Protein AF-A0A182WLP7-F1 (afdb_monomer_lite)

Sequence (79 aa):
MIQLLDRVLSFINYWWFRYLMITELYMVESWERVTIHVFLFVIFLAQWYFNCKVVLPFTGNLLGIQPVDQQTITTLPRS

Foldseek 3Di:
DVVVVVVVVVVCVVVVVVVVVCCVVPVPDPNVVVVVVVVVVVVVVVVVCCCVPPVVVVVCVVVVNDDPVVVVVVPDPDD

pLDDT: mean 75.86, std 12.01, range [52.34, 93.94]

Secondary structure (DSSP, 8-state):
-HHHHHHHHHHHHHHHHHHHHHHHHH--THHHHHHHHHHHHHHHHHHHHHIIIIIHHHHHHHHT---HHHHHHHHS---

Radius of gyration: 22.04 Å; chains: 1; bounding box: 56×43×44 Å

Structure (mmCIF, N/CA/C/O backbone):
data_AF-A0A182WLP7-F1
#
_entry.id   AF-A0A182WLP7-F1
#
loop_
_atom_site.group_PDB
_atom_site.id
_atom_site.type_symbol
_atom_site.label_atom_id
_atom_site.label_alt_id
_atom_site.label_comp_id
_atom_site.label_asym_id
_atom_site.label_entity_id
_atom_site.label_seq_id
_atom_site.pdbx_PDB_ins_code
_atom_site.Cartn_x
_atom_site.Cartn_y
_atom_site.Cartn_z
_atom_site.occupancy
_atom_site.B_iso_or_equiv
_atom_site.auth_seq_id
_atom_site.auth_comp_id
_atom_site.auth_asym_id
_atom_site.auth_atom_id
_atom_site.pdbx_PDB_model_num
ATOM 1 N N . MET A 1 1 ? -10.386 -27.705 -2.935 1.00 52.50 1 MET A N 1
ATOM 2 C CA . MET A 1 1 ? -10.194 -26.277 -2.591 1.00 52.50 1 MET A CA 1
ATOM 3 C C . MET A 1 1 ? -8.768 -25.795 -2.869 1.00 52.50 1 MET A C 1
ATOM 5 O O . MET A 1 1 ? -8.638 -24.756 -3.495 1.00 52.50 1 MET A O 1
ATOM 9 N N . ILE A 1 2 ? -7.724 -26.565 -2.523 1.00 67.19 2 ILE A N 1
ATOM 10 C CA . ILE A 1 2 ? -6.305 -26.249 -2.822 1.00 67.19 2 ILE A CA 1
ATOM 11 C C . ILE A 1 2 ? -6.005 -26.085 -4.334 1.00 67.19 2 ILE A C 1
ATOM 13 O O . ILE A 1 2 ? -5.362 -25.125 -4.734 1.00 67.19 2 ILE A O 1
ATOM 17 N N . GLN A 1 3 ? -6.586 -26.929 -5.196 1.00 75.00 3 GLN A N 1
ATOM 18 C CA . GLN A 1 3 ? -6.249 -26.963 -6.632 1.00 75.00 3 GLN A CA 1
ATOM 19 C C . GLN A 1 3 ? -6.657 -25.712 -7.433 1.00 75.00 3 GLN A C 1
ATOM 21 O O . GLN A 1 3 ? -6.011 -25.371 -8.422 1.00 75.00 3 GLN A O 1
ATOM 26 N N . LEU A 1 4 ? -7.739 -25.029 -7.037 1.00 78.31 4 LEU A N 1
ATOM 27 C CA . LEU A 1 4 ? -8.143 -23.769 -7.676 1.00 78.31 4 LEU A CA 1
ATOM 28 C C . LEU A 1 4 ? -7.205 -22.633 -7.270 1.00 78.31 4 LEU A C 1
ATOM 30 O O . LEU A 1 4 ? -6.849 -21.816 -8.115 1.00 78.31 4 LEU A O 1
ATOM 34 N N . LEU A 1 5 ? -6.770 -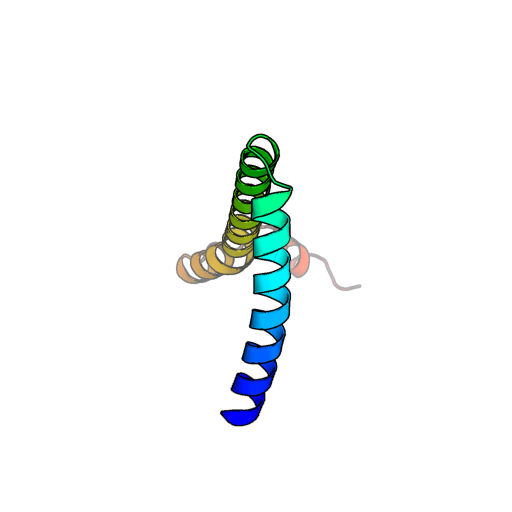22.627 -6.007 1.00 78.69 5 LEU A N 1
ATOM 35 C CA . LEU A 1 5 ? -5.772 -21.687 -5.516 1.00 78.69 5 LEU A CA 1
ATOM 36 C C . LEU A 1 5 ? -4.454 -21.855 -6.270 1.00 78.69 5 LEU A C 1
ATOM 38 O O . LEU A 1 5 ? -3.934 -20.866 -6.767 1.00 78.69 5 LEU A O 1
ATOM 42 N N . ASP A 1 6 ? -3.969 -23.089 -6.432 1.00 82.00 6 ASP A N 1
ATOM 43 C CA . ASP A 1 6 ? -2.717 -23.373 -7.148 1.00 82.00 6 ASP A CA 1
ATOM 44 C C . ASP A 1 6 ? -2.771 -22.912 -8.606 1.00 82.00 6 ASP A C 1
ATOM 46 O O . ASP A 1 6 ? -1.817 -22.337 -9.133 1.00 82.00 6 ASP A O 1
ATOM 50 N N . ARG A 1 7 ? -3.915 -23.110 -9.267 1.00 83.44 7 ARG A N 1
ATOM 51 C CA . ARG A 1 7 ? -4.100 -22.694 -10.659 1.00 83.44 7 ARG A CA 1
ATOM 52 C C . ARG A 1 7 ? -4.113 -21.168 -10.784 1.00 83.44 7 ARG A C 1
ATOM 54 O O . ARG A 1 7 ? -3.452 -20.629 -11.670 1.00 83.44 7 ARG A O 1
ATOM 61 N N . VAL A 1 8 ? -4.789 -20.473 -9.869 1.00 85.56 8 VAL A N 1
ATOM 62 C CA . VAL A 1 8 ? -4.803 -19.002 -9.807 1.00 85.56 8 VAL A CA 1
ATOM 63 C C . VAL A 1 8 ? -3.418 -18.449 -9.456 1.00 85.56 8 VAL A C 1
ATOM 65 O O . VAL A 1 8 ? -2.949 -17.530 -10.121 1.00 85.56 8 VAL A O 1
ATOM 68 N N . LEU A 1 9 ? -2.715 -19.050 -8.495 1.00 83.88 9 LEU A N 1
ATOM 69 C CA . LEU A 1 9 ? -1.340 -18.698 -8.128 1.00 83.88 9 LEU A CA 1
ATOM 70 C C . LEU A 1 9 ? -0.369 -18.890 -9.291 1.00 83.88 9 LEU A C 1
ATOM 72 O O . LEU A 1 9 ? 0.468 -18.024 -9.517 1.00 83.88 9 LEU A O 1
ATOM 76 N N . SER A 1 10 ? -0.495 -19.975 -10.060 1.00 83.94 10 SER A N 1
ATOM 77 C CA . SER A 1 10 ? 0.348 -20.204 -11.241 1.00 83.94 10 SER A CA 1
ATOM 78 C C . SER A 1 10 ? 0.126 -19.142 -12.324 1.00 83.94 10 SER A C 1
ATOM 80 O O . SER A 1 10 ? 1.084 -18.663 -12.930 1.00 83.94 10 SER A O 1
ATOM 82 N N . PHE A 1 11 ? -1.127 -18.714 -12.516 1.00 87.50 11 PHE A N 1
ATOM 83 C CA . PHE A 1 11 ? -1.484 -17.669 -13.469 1.00 87.50 11 PHE A CA 1
ATOM 84 C C . PHE A 1 11 ? -0.946 -16.303 -13.031 1.00 87.50 11 PHE A C 1
ATOM 86 O O . PHE A 1 11 ? -0.337 -15.593 -13.831 1.00 87.50 11 PHE A O 1
ATOM 93 N N . ILE A 1 12 ? -1.110 -15.971 -11.747 1.00 86.81 12 ILE A N 1
ATOM 94 C CA . ILE A 1 12 ? -0.585 -14.739 -11.153 1.00 86.81 12 ILE A CA 1
ATOM 95 C C . ILE A 1 12 ? 0.942 -14.724 -11.226 1.00 86.81 12 ILE A C 1
ATOM 97 O O . ILE A 1 12 ? 1.499 -13.730 -11.671 1.00 86.81 12 ILE A O 1
ATOM 101 N N . ASN A 1 13 ? 1.621 -15.818 -10.869 1.00 83.88 13 ASN A N 1
ATOM 102 C CA . ASN A 1 13 ? 3.082 -15.900 -10.928 1.00 83.88 13 ASN A CA 1
ATOM 103 C C . ASN A 1 13 ? 3.620 -15.738 -12.350 1.00 83.88 13 ASN A C 1
ATOM 105 O O . ASN A 1 13 ? 4.615 -15.046 -12.544 1.00 83.88 13 ASN A O 1
ATOM 109 N N . TYR A 1 14 ? 2.967 -16.330 -13.351 1.00 86.31 14 TYR A N 1
ATOM 110 C CA . TYR A 1 14 ? 3.371 -16.165 -14.748 1.00 86.31 14 TYR A CA 1
ATOM 111 C C . TYR A 1 14 ? 3.275 -14.701 -15.200 1.00 86.31 14 TYR A C 1
ATOM 113 O O . TYR A 1 14 ? 4.209 -14.158 -15.794 1.00 86.31 14 TYR A O 1
ATOM 121 N N . TRP A 1 15 ? 2.157 -14.045 -14.882 1.00 81.06 15 TRP A N 1
ATOM 122 C CA . TRP A 1 15 ? 1.952 -12.635 -15.204 1.00 81.06 15 TRP A CA 1
ATOM 123 C C . TRP A 1 15 ? 2.908 -11.722 -14.426 1.00 81.06 15 TRP A C 1
ATOM 125 O O . TRP A 1 15 ? 3.496 -10.807 -14.999 1.00 81.06 15 TRP A O 1
ATOM 135 N N . TRP A 1 16 ? 3.123 -12.017 -13.146 1.00 79.12 16 TRP A N 1
ATOM 136 C CA . TRP A 1 16 ? 4.020 -11.283 -12.262 1.00 79.12 16 TRP A CA 1
ATOM 137 C C . TRP A 1 16 ? 5.485 -11.395 -12.688 1.00 79.12 16 TRP A C 1
ATOM 139 O O . TRP A 1 16 ? 6.164 -10.381 -12.772 1.00 79.12 16 TRP A O 1
ATOM 149 N N . PHE A 1 17 ? 5.969 -12.591 -13.038 1.00 79.75 17 PHE A N 1
ATOM 150 C CA . PHE A 1 17 ? 7.341 -12.799 -13.513 1.00 79.75 17 PHE A CA 1
ATOM 151 C C . PHE A 1 17 ? 7.613 -12.059 -14.825 1.00 79.75 17 PHE A C 1
ATOM 153 O O . PHE A 1 17 ? 8.671 -11.457 -14.999 1.00 79.75 17 PHE A O 1
ATOM 160 N N . ARG A 1 18 ? 6.639 -12.055 -15.743 1.00 80.31 18 ARG A N 1
ATOM 161 C CA . ARG A 1 18 ? 6.733 -11.285 -16.987 1.00 80.31 18 ARG A CA 1
ATOM 162 C C . ARG A 1 18 ? 6.829 -9.789 -16.708 1.00 80.31 18 ARG A C 1
ATOM 164 O O . ARG A 1 18 ? 7.646 -9.120 -17.334 1.00 80.31 18 ARG A O 1
ATOM 171 N N . TYR A 1 19 ? 6.032 -9.278 -15.773 1.00 77.44 19 TYR A N 1
ATOM 172 C CA . TYR A 1 19 ? 6.157 -7.889 -15.352 1.00 77.44 19 TYR A CA 1
ATOM 173 C C . TYR A 1 19 ? 7.495 -7.605 -14.687 1.00 77.44 19 TYR A C 1
ATOM 175 O O . TYR A 1 19 ? 8.123 -6.641 -15.090 1.00 77.44 19 TYR A O 1
ATOM 183 N N . LEU A 1 20 ? 7.963 -8.466 -13.780 1.00 73.62 20 LEU A N 1
ATOM 184 C CA . LEU A 1 20 ? 9.261 -8.335 -13.115 1.00 73.62 20 LEU A CA 1
ATOM 185 C C . LEU A 1 20 ? 10.422 -8.287 -14.110 1.00 73.62 20 LEU A C 1
ATOM 187 O O . LEU A 1 20 ? 11.302 -7.449 -13.982 1.00 73.62 20 LEU A O 1
ATOM 191 N N . MET A 1 21 ? 10.409 -9.142 -15.135 1.00 76.56 21 MET A N 1
ATOM 192 C CA . MET A 1 21 ? 11.434 -9.131 -16.181 1.00 76.56 21 MET A CA 1
ATOM 193 C C . MET A 1 21 ? 11.397 -7.830 -16.996 1.00 76.56 21 MET A C 1
ATOM 195 O O . MET A 1 21 ? 12.439 -7.254 -17.292 1.00 76.56 21 MET A O 1
ATOM 199 N N . ILE A 1 22 ? 10.201 -7.357 -17.359 1.00 71.56 22 ILE A N 1
ATOM 200 C CA . ILE A 1 22 ? 10.028 -6.105 -18.107 1.00 71.56 22 ILE A CA 1
ATOM 201 C C . ILE A 1 22 ? 10.434 -4.911 -17.242 1.00 71.56 22 ILE A C 1
ATOM 203 O O . ILE A 1 22 ? 11.079 -3.998 -17.746 1.00 71.56 22 ILE A O 1
ATOM 207 N N . THR A 1 23 ? 10.106 -4.914 -15.951 1.00 69.69 23 THR A N 1
ATOM 208 C CA . THR A 1 23 ? 10.542 -3.868 -15.034 1.00 69.69 23 THR A CA 1
ATOM 209 C C . THR A 1 23 ? 12.054 -3.927 -14.843 1.00 69.69 23 THR A C 1
ATOM 211 O O . THR A 1 23 ? 12.707 -2.936 -15.080 1.00 69.69 23 THR A O 1
ATOM 214 N N . GLU A 1 24 ? 12.679 -5.066 -14.580 1.00 68.44 24 GLU A N 1
ATOM 215 C CA . GLU A 1 24 ? 14.147 -5.132 -14.456 1.00 68.44 24 GLU A CA 1
ATOM 216 C C . GLU A 1 24 ? 14.883 -4.681 -15.739 1.00 68.44 24 GLU A C 1
ATOM 218 O O . GLU A 1 24 ? 15.905 -4.005 -15.666 1.00 68.44 24 GLU A O 1
ATOM 223 N N . LEU A 1 25 ? 14.349 -4.996 -16.929 1.00 69.81 25 LEU A N 1
ATOM 224 C CA . LEU A 1 25 ? 14.983 -4.646 -18.209 1.00 69.81 25 LEU A CA 1
ATOM 225 C C . LEU A 1 25 ? 14.730 -3.190 -18.657 1.00 69.81 25 LEU A C 1
ATOM 227 O O . LEU A 1 25 ? 15.597 -2.590 -19.289 1.00 69.81 25 LEU A O 1
ATOM 231 N N . TYR A 1 26 ? 13.547 -2.625 -18.379 1.00 61.19 26 TYR A N 1
ATOM 232 C CA . TYR A 1 26 ? 13.146 -1.283 -18.846 1.00 61.19 26 TYR A CA 1
ATOM 233 C C . TYR A 1 26 ? 13.099 -0.221 -17.741 1.00 61.19 26 TYR A C 1
ATOM 235 O O . TYR A 1 26 ? 13.199 0.973 -18.021 1.00 61.19 26 TYR A O 1
ATOM 243 N N . MET A 1 27 ? 12.953 -0.626 -16.485 1.00 60.12 27 MET A N 1
ATOM 244 C CA . MET A 1 27 ? 12.830 0.231 -15.305 1.00 60.12 27 MET A CA 1
ATOM 245 C C . MET A 1 27 ? 14.220 0.524 -14.728 1.00 60.12 27 MET A C 1
ATOM 247 O O . MET A 1 27 ? 14.486 0.350 -13.546 1.00 60.12 27 MET A O 1
ATOM 251 N N . VAL A 1 28 ? 15.118 0.992 -15.593 1.00 62.97 28 VAL A N 1
ATOM 252 C CA . VAL A 1 28 ? 16.442 1.494 -15.226 1.00 62.97 28 VAL A CA 1
ATOM 253 C C . VAL A 1 28 ? 16.282 2.735 -14.335 1.00 62.97 28 VAL A C 1
ATOM 255 O O . VAL A 1 28 ? 15.705 3.739 -14.756 1.00 62.97 28 VAL A O 1
ATOM 258 N N . GLU A 1 29 ? 16.757 2.615 -13.089 1.00 61.28 29 GLU A N 1
ATOM 259 C CA . GLU A 1 29 ? 17.206 3.614 -12.089 1.00 61.28 29 GLU A CA 1
ATOM 260 C C . GLU A 1 29 ? 16.310 4.829 -11.758 1.00 61.28 29 GLU A C 1
ATOM 262 O O . GLU A 1 29 ? 16.107 5.180 -10.594 1.00 61.28 29 GLU A O 1
ATOM 267 N N . SER A 1 30 ? 15.754 5.508 -12.758 1.00 63.00 30 SER A N 1
ATOM 268 C CA . SER A 1 30 ? 14.851 6.652 -12.591 1.00 63.00 30 SER A CA 1
ATOM 269 C C . SER A 1 30 ? 13.426 6.227 -12.239 1.00 63.00 30 SER A C 1
ATOM 271 O O . SER A 1 30 ? 12.731 6.930 -11.506 1.00 63.00 30 SER A O 1
ATOM 273 N N . TRP A 1 31 ? 12.985 5.073 -12.736 1.00 70.56 31 TRP A N 1
ATOM 274 C CA . TRP A 1 31 ? 11.610 4.600 -12.560 1.00 70.56 31 TRP A CA 1
ATOM 275 C C . TRP A 1 31 ? 11.436 3.816 -11.241 1.00 70.56 31 TRP A C 1
ATOM 277 O O . TRP A 1 31 ? 10.362 3.846 -10.638 1.00 70.56 31 TRP A O 1
ATOM 287 N N . GLU A 1 32 ? 12.515 3.243 -10.694 1.00 70.12 32 GLU A N 1
ATOM 288 C CA . GLU A 1 32 ? 12.572 2.670 -9.336 1.00 70.12 32 GLU A CA 1
ATOM 289 C C . GLU A 1 32 ? 12.189 3.695 -8.263 1.00 70.12 32 GLU A C 1
ATOM 291 O O . GLU A 1 32 ? 11.290 3.460 -7.451 1.00 70.12 32 GLU A O 1
ATOM 296 N N . ARG A 1 33 ? 12.781 4.894 -8.328 1.00 75.2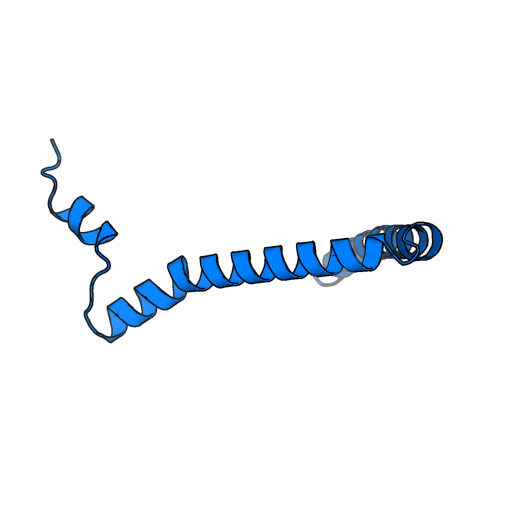5 33 ARG A N 1
ATOM 297 C CA . ARG A 1 33 ? 12.497 5.961 -7.359 1.00 75.25 33 ARG A CA 1
ATOM 298 C C . ARG A 1 33 ? 11.036 6.398 -7.393 1.00 75.25 33 ARG A C 1
ATOM 300 O O . ARG A 1 33 ? 10.452 6.631 -6.337 1.00 75.25 33 ARG A O 1
ATOM 307 N N . VAL A 1 34 ? 10.427 6.470 -8.576 1.00 77.44 34 VAL A N 1
ATOM 308 C CA . VAL A 1 34 ? 9.010 6.839 -8.727 1.00 77.44 34 VAL A CA 1
ATOM 309 C C . VAL A 1 34 ? 8.102 5.745 -8.166 1.00 77.44 34 VAL A C 1
ATOM 311 O O . VAL A 1 34 ? 7.171 6.046 -7.423 1.00 77.44 34 VAL A O 1
ATOM 314 N N . THR A 1 35 ? 8.399 4.477 -8.448 1.00 79.38 35 THR A N 1
ATOM 315 C CA . THR A 1 35 ? 7.564 3.346 -8.010 1.00 79.38 35 THR A CA 1
ATOM 316 C C . THR A 1 35 ? 7.554 3.206 -6.498 1.00 79.38 35 THR A C 1
ATOM 318 O O . THR A 1 35 ? 6.494 2.997 -5.920 1.00 79.38 35 THR A O 1
ATOM 321 N N . ILE A 1 36 ? 8.702 3.402 -5.842 1.00 82.00 36 ILE A N 1
ATOM 322 C CA . ILE A 1 36 ? 8.796 3.384 -4.378 1.00 82.00 36 ILE A CA 1
ATOM 323 C C . ILE A 1 36 ? 7.940 4.497 -3.763 1.00 82.00 36 ILE A C 1
ATOM 325 O O . ILE A 1 36 ? 7.214 4.244 -2.804 1.00 82.00 36 ILE A O 1
ATOM 329 N N . HIS A 1 37 ? 7.968 5.710 -4.329 1.00 86.00 37 HIS A N 1
ATOM 330 C CA . HIS A 1 37 ? 7.148 6.821 -3.834 1.00 86.00 37 HIS A CA 1
ATOM 331 C C . HIS A 1 37 ? 5.655 6.561 -4.037 1.00 86.00 37 HIS A C 1
ATOM 333 O O . HIS A 1 37 ? 4.871 6.784 -3.119 1.00 86.00 37 HIS A O 1
ATOM 339 N N . VAL A 1 38 ? 5.255 6.050 -5.205 1.00 84.88 38 VAL A N 1
ATOM 340 C CA . VAL A 1 38 ? 3.857 5.691 -5.486 1.00 84.88 38 VAL A CA 1
ATOM 341 C C . VAL A 1 38 ? 3.397 4.550 -4.576 1.00 84.88 38 VAL A C 1
ATOM 343 O O . VAL A 1 38 ? 2.313 4.621 -4.004 1.00 84.88 38 VAL A O 1
ATOM 346 N N . PHE A 1 39 ? 4.227 3.528 -4.377 1.00 84.38 39 PHE A N 1
ATOM 347 C CA . PHE A 1 39 ? 3.937 2.394 -3.504 1.00 84.38 39 PHE A CA 1
ATOM 348 C C . PHE A 1 39 ? 3.784 2.823 -2.042 1.00 84.38 39 PHE A C 1
ATOM 350 O O . PHE A 1 39 ? 2.784 2.494 -1.405 1.00 84.38 39 PHE A O 1
ATOM 357 N N . LEU A 1 40 ? 4.724 3.622 -1.528 1.00 87.31 40 LEU A N 1
ATOM 358 C CA . LEU A 1 40 ? 4.618 4.201 -0.191 1.00 87.31 40 LEU A CA 1
ATOM 359 C C . LEU A 1 40 ? 3.374 5.075 -0.070 1.00 87.31 40 LEU A C 1
ATOM 361 O O . LEU A 1 40 ? 2.645 4.937 0.904 1.00 87.31 40 LEU A O 1
ATOM 365 N N . PHE A 1 41 ? 3.082 5.923 -1.057 1.00 91.00 41 PHE A N 1
ATOM 366 C CA . PHE A 1 41 ? 1.892 6.771 -1.050 1.00 91.00 41 PHE A CA 1
ATOM 367 C C . PHE A 1 41 ? 0.597 5.952 -0.978 1.00 91.00 41 PHE A C 1
ATOM 369 O O . PHE A 1 41 ? -0.279 6.256 -0.171 1.00 91.00 41 PHE A O 1
ATOM 376 N N . VAL A 1 42 ? 0.493 4.868 -1.751 1.00 92.94 42 VAL A N 1
ATOM 377 C CA . VAL A 1 42 ? -0.655 3.950 -1.704 1.00 92.94 42 VAL A CA 1
ATOM 378 C C . VAL A 1 42 ? -0.769 3.276 -0.336 1.00 92.94 42 VAL A C 1
ATOM 380 O O . VAL A 1 42 ? -1.868 3.216 0.214 1.00 92.94 42 VAL A O 1
ATOM 383 N N . ILE A 1 43 ? 0.342 2.820 0.250 1.00 92.94 43 ILE A N 1
ATOM 384 C CA . ILE A 1 43 ? 0.342 2.241 1.602 1.00 92.94 43 ILE A CA 1
ATOM 385 C C . ILE A 1 43 ? -0.080 3.278 2.640 1.00 92.94 43 ILE A C 1
ATOM 387 O O . ILE A 1 43 ? -0.910 2.975 3.492 1.00 92.94 43 ILE A O 1
ATOM 391 N N . PHE A 1 44 ? 0.436 4.505 2.567 1.00 93.12 44 PHE A N 1
ATOM 392 C CA . PHE A 1 44 ? 0.051 5.586 3.472 1.00 93.12 44 PHE A CA 1
ATOM 393 C C . PHE A 1 44 ? -1.432 5.937 3.342 1.00 93.12 44 PHE A C 1
ATOM 395 O O . PHE A 1 44 ? -2.091 6.137 4.358 1.00 93.12 44 PHE A O 1
ATOM 402 N N . LEU A 1 45 ? -1.987 5.947 2.128 1.00 93.94 45 LEU A N 1
ATOM 403 C CA . LEU A 1 45 ? -3.421 6.145 1.909 1.00 93.94 45 LEU A CA 1
ATOM 404 C C . LEU A 1 45 ? -4.261 4.982 2.443 1.00 93.94 45 LEU A C 1
ATOM 406 O O . LEU A 1 45 ? -5.298 5.213 3.063 1.00 93.94 45 LEU A O 1
ATOM 410 N N . ALA A 1 46 ? -3.823 3.740 2.242 1.00 92.56 46 ALA A N 1
ATOM 411 C CA . ALA A 1 46 ? -4.495 2.567 2.793 1.00 92.56 46 ALA A CA 1
ATOM 412 C C . ALA A 1 46 ? -4.466 2.587 4.328 1.00 92.56 46 ALA A C 1
ATOM 414 O O . ALA A 1 46 ? -5.489 2.356 4.973 1.00 92.56 46 ALA A O 1
ATOM 415 N N . GLN A 1 47 ? -3.321 2.945 4.909 1.00 92.69 47 GLN A N 1
ATOM 416 C CA . GLN A 1 47 ? -3.143 3.116 6.346 1.00 92.69 47 GLN A CA 1
ATOM 417 C C . GLN A 1 47 ? -4.020 4.253 6.876 1.00 92.69 47 GLN A C 1
ATOM 419 O O . GLN A 1 47 ? -4.676 4.087 7.902 1.00 92.69 47 GLN A O 1
ATOM 424 N N . TRP A 1 48 ? -4.089 5.386 6.176 1.00 92.38 48 TRP A N 1
ATOM 425 C CA . TRP A 1 48 ? -4.983 6.496 6.507 1.00 92.38 48 TRP A CA 1
ATOM 426 C C . TRP A 1 48 ? -6.445 6.048 6.503 1.00 92.38 48 TRP A C 1
ATOM 428 O O . TRP A 1 48 ? -7.156 6.229 7.490 1.00 92.38 48 TRP A O 1
ATOM 438 N N . TYR A 1 49 ? -6.877 5.388 5.428 1.00 91.69 49 TYR A N 1
ATOM 439 C CA . TYR A 1 49 ? -8.232 4.862 5.302 1.00 91.69 49 TYR A CA 1
ATOM 440 C C . TYR A 1 49 ? -8.565 3.881 6.431 1.00 91.69 49 TYR A C 1
ATOM 442 O O . TYR A 1 49 ? -9.621 3.993 7.054 1.00 91.69 49 TYR A O 1
ATOM 450 N N . PHE A 1 50 ? -7.648 2.965 6.747 1.00 92.19 50 PHE A N 1
ATOM 451 C CA . PHE A 1 50 ? -7.793 2.028 7.857 1.00 92.19 50 PHE A CA 1
ATOM 452 C C . PHE A 1 50 ? -7.908 2.748 9.207 1.00 92.19 50 PHE A C 1
ATOM 454 O O . PHE A 1 50 ? -8.790 2.433 10.004 1.00 92.19 50 PHE A O 1
ATOM 461 N N . ASN A 1 51 ? -7.079 3.762 9.455 1.00 88.69 51 ASN A N 1
ATOM 462 C CA . ASN A 1 51 ? -7.150 4.537 10.691 1.00 88.69 51 ASN A CA 1
ATOM 463 C C . ASN A 1 51 ? -8.485 5.284 10.817 1.00 88.69 51 ASN A C 1
ATOM 465 O O . ASN A 1 51 ? -9.131 5.218 11.862 1.00 88.69 51 ASN A O 1
ATOM 469 N N . CYS A 1 52 ? -8.952 5.920 9.741 1.00 85.81 52 CYS A N 1
ATOM 470 C CA . CYS A 1 52 ? -10.215 6.651 9.759 1.00 85.81 52 CYS A CA 1
ATOM 471 C C . CYS A 1 52 ? -11.441 5.739 9.893 1.00 85.81 52 CYS A C 1
ATOM 473 O O . CYS A 1 52 ? -12.386 6.074 10.603 1.00 85.81 52 CYS A O 1
ATOM 475 N N . LYS A 1 53 ? -11.457 4.598 9.196 1.00 84.62 53 LYS A N 1
ATOM 476 C CA . LYS A 1 53 ? -12.634 3.719 9.132 1.00 84.62 53 LYS A CA 1
ATOM 477 C C . LYS A 1 53 ? -12.676 2.640 10.199 1.00 84.62 53 LYS A C 1
ATOM 479 O O . LYS A 1 53 ? -13.766 2.174 10.507 1.00 84.62 53 LYS A O 1
ATOM 484 N N . VAL A 1 54 ? -11.532 2.214 10.724 1.00 84.31 54 VAL A N 1
ATOM 485 C CA . VAL A 1 54 ? -11.454 1.097 11.673 1.00 84.31 54 VAL A CA 1
ATOM 486 C C . VAL A 1 54 ? -11.003 1.597 13.035 1.00 84.31 54 VAL A C 1
ATOM 488 O O . VAL A 1 54 ? -11.727 1.426 14.011 1.00 84.31 54 VAL A O 1
ATOM 491 N N . VAL A 1 55 ? -9.853 2.270 13.108 1.00 85.69 55 VAL A N 1
ATOM 492 C CA . VAL A 1 55 ? -9.248 2.648 14.396 1.00 85.69 55 VAL A CA 1
ATOM 493 C C . VAL A 1 55 ? -10.071 3.710 15.128 1.00 85.69 55 VAL A C 1
ATOM 495 O O . VAL A 1 55 ? -10.337 3.547 16.319 1.00 85.69 55 VAL A O 1
ATOM 498 N N . LEU A 1 56 ? -10.523 4.763 14.438 1.00 82.25 56 LEU A N 1
ATOM 499 C CA . LEU A 1 56 ? -11.342 5.825 15.039 1.00 82.25 56 LEU A CA 1
ATOM 500 C C . LEU A 1 56 ? -12.673 5.322 15.625 1.00 82.25 56 LEU A C 1
ATOM 502 O O . LEU A 1 56 ? -12.904 5.572 16.806 1.00 82.25 56 LEU A O 1
ATOM 506 N N . PRO A 1 57 ? -13.548 4.608 14.890 1.00 76.06 57 PRO A N 1
ATOM 507 C CA . PRO A 1 57 ? -14.802 4.128 15.471 1.00 76.06 57 PRO A CA 1
ATOM 508 C C . PRO A 1 57 ? -14.583 3.039 16.524 1.00 76.06 57 PRO A C 1
ATOM 510 O O . PRO A 1 57 ? -15.326 2.987 17.500 1.00 76.06 57 PRO A O 1
ATOM 513 N N . PHE A 1 58 ? -13.555 2.196 16.377 1.00 82.12 58 PHE A N 1
ATOM 514 C CA . PHE A 1 58 ? -13.205 1.204 17.394 1.00 82.12 58 PHE A CA 1
ATOM 515 C C . PHE A 1 58 ? -12.793 1.871 18.713 1.00 82.12 58 PHE A C 1
ATOM 517 O O . PHE A 1 58 ? -13.304 1.527 19.777 1.00 82.12 58 PHE A O 1
ATOM 524 N N . THR A 1 59 ? -11.923 2.877 18.637 1.00 83.38 59 THR A N 1
ATOM 525 C CA . THR A 1 59 ? -11.445 3.625 19.808 1.00 83.38 59 THR A CA 1
ATOM 526 C C . THR A 1 59 ? -12.544 4.516 20.388 1.00 83.38 59 THR A C 1
ATOM 528 O O . THR A 1 59 ? -12.670 4.619 21.604 1.00 83.38 59 THR A O 1
ATOM 531 N N . GLY A 1 60 ? -13.389 5.108 19.541 1.00 77.75 60 GLY A N 1
ATOM 532 C CA . GLY A 1 60 ? -14.562 5.877 19.956 1.00 77.75 60 GLY A CA 1
ATOM 533 C C . GLY A 1 60 ? -15.583 5.036 20.720 1.00 77.75 60 GLY A C 1
ATOM 534 O O . GLY A 1 60 ? -16.066 5.463 21.764 1.00 77.75 60 GLY A O 1
ATOM 535 N N . ASN A 1 61 ? -15.840 3.802 20.276 1.00 76.25 61 ASN A N 1
ATOM 536 C CA . A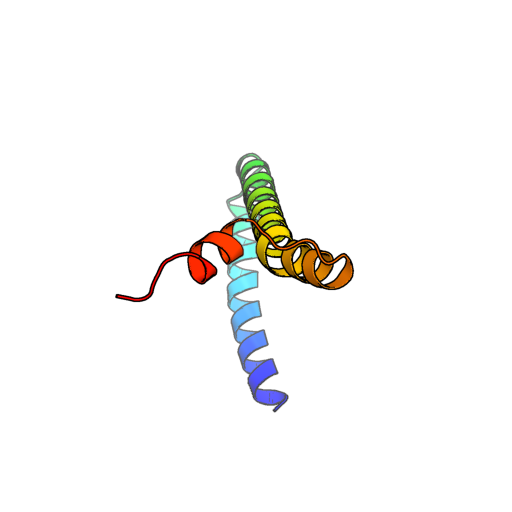SN A 1 61 ? -16.689 2.859 21.010 1.00 76.25 61 ASN A CA 1
ATOM 537 C C . ASN A 1 61 ? -16.070 2.427 22.347 1.00 76.25 61 ASN A C 1
ATOM 539 O O . ASN A 1 61 ? -16.799 2.223 23.313 1.00 76.25 61 ASN A O 1
ATOM 543 N N . LEU A 1 62 ? -14.741 2.302 22.418 1.00 80.44 62 LEU A N 1
ATOM 544 C CA . LEU A 1 62 ? -14.039 1.914 23.643 1.00 80.44 62 LEU A CA 1
ATOM 545 C C . LEU A 1 62 ? -13.974 3.050 24.679 1.00 80.44 62 LEU A C 1
ATOM 547 O O . LEU A 1 62 ? -14.081 2.795 25.874 1.00 80.44 62 LEU A O 1
ATOM 551 N N . LEU A 1 63 ? -13.799 4.295 24.227 1.00 80.94 63 LEU A N 1
ATOM 552 C CA . LEU A 1 63 ? -13.663 5.481 25.082 1.00 80.94 63 LEU A CA 1
ATOM 553 C C . LEU A 1 63 ? -14.974 6.264 25.270 1.00 80.94 63 LEU A C 1
ATOM 555 O O . LEU A 1 63 ? -14.995 7.243 26.010 1.00 80.94 63 LEU A O 1
ATOM 559 N N . GLY A 1 64 ? -16.060 5.868 24.599 1.00 70.75 64 GLY A N 1
ATOM 560 C CA . GLY A 1 64 ? -17.347 6.573 24.632 1.00 70.75 64 GLY A CA 1
ATOM 561 C C . GLY A 1 64 ? -17.356 7.916 23.887 1.00 70.75 64 GLY A C 1
ATOM 562 O O . GLY A 1 64 ? -18.236 8.739 24.125 1.00 70.75 64 GLY A O 1
ATOM 563 N N . ILE A 1 65 ? -16.390 8.156 22.993 1.00 69.00 65 ILE A N 1
ATOM 564 C CA . ILE A 1 65 ? -16.269 9.389 22.201 1.00 69.00 65 ILE A CA 1
ATOM 565 C C . ILE A 1 65 ? -16.857 9.127 20.812 1.00 69.00 65 ILE A C 1
ATOM 567 O O . ILE A 1 65 ? -16.302 8.367 20.019 1.00 69.00 65 ILE A O 1
ATOM 571 N N . GLN A 1 66 ? -17.996 9.748 20.511 1.00 65.56 66 GLN A N 1
ATOM 572 C CA . GLN A 1 66 ? -18.678 9.577 19.229 1.00 65.56 66 GLN A CA 1
ATOM 573 C C . GLN A 1 66 ? -18.058 10.496 18.159 1.00 65.56 66 GLN A C 1
ATOM 575 O O . GLN A 1 66 ? -17.875 11.686 18.424 1.00 65.56 66 GLN A O 1
ATOM 580 N N . PRO A 1 67 ? -17.738 9.995 16.950 1.00 62.81 67 PRO A N 1
ATOM 581 C CA . PRO A 1 67 ? -17.250 10.846 15.868 1.00 62.81 67 PRO A CA 1
ATOM 582 C C . PRO A 1 67 ? -18.347 11.815 15.394 1.00 62.81 67 PRO A C 1
ATOM 584 O O . PRO A 1 67 ? -19.512 11.431 15.267 1.00 62.81 67 PRO A O 1
ATOM 587 N N . VAL A 1 68 ? -17.961 13.064 15.105 1.00 62.28 68 VAL A N 1
ATOM 588 C CA . VAL A 1 68 ? -18.852 14.183 14.718 1.00 62.28 68 VAL A CA 1
ATOM 589 C C . VAL A 1 68 ? -19.776 13.845 13.539 1.00 62.28 68 VAL A C 1
ATOM 591 O O . VAL A 1 68 ? -20.938 14.249 13.547 1.00 62.28 68 VAL A O 1
ATOM 594 N N . ASP A 1 69 ? -19.315 13.039 12.577 1.00 61.91 69 ASP A N 1
ATOM 595 C CA . ASP A 1 69 ? -20.113 12.627 11.410 1.00 61.91 69 ASP A CA 1
ATOM 596 C C . ASP A 1 69 ? -21.344 11.777 11.779 1.00 61.91 69 ASP A C 1
ATOM 598 O O . ASP A 1 69 ? -22.368 11.816 11.097 1.00 61.91 69 ASP A O 1
ATOM 602 N N . GLN A 1 70 ? -21.283 11.011 12.874 1.00 56.25 70 GLN A N 1
ATOM 603 C CA . GLN A 1 70 ? -22.417 10.204 13.337 1.00 56.25 70 GLN A CA 1
ATOM 604 C C . GLN A 1 70 ? -23.481 11.083 14.015 1.00 56.25 70 GLN A C 1
ATOM 606 O O . GLN A 1 70 ? -24.676 10.807 13.905 1.00 56.25 70 GLN A O 1
ATOM 611 N N . GLN A 1 71 ? -23.059 12.161 14.688 1.00 53.75 71 GLN A N 1
ATOM 612 C CA . GLN A 1 71 ? -23.953 13.049 15.434 1.00 53.75 71 GLN A CA 1
ATOM 613 C C . GLN A 1 71 ? -24.881 13.850 14.514 1.00 53.75 71 GLN A C 1
ATOM 615 O O . GLN A 1 71 ? -26.024 14.120 14.883 1.00 53.75 71 GLN A O 1
ATOM 620 N N . THR A 1 72 ? -24.441 14.195 13.301 1.00 52.34 72 THR A N 1
ATOM 621 C CA . THR A 1 72 ? -25.258 14.941 12.328 1.00 52.34 72 THR A CA 1
ATOM 622 C C . THR A 1 72 ? -26.399 14.090 11.763 1.00 52.34 72 THR A C 1
ATOM 624 O O . THR A 1 72 ? -27.503 14.587 11.557 1.00 52.34 72 THR A O 1
ATOM 627 N N . ILE A 1 73 ? -26.176 12.784 11.574 1.00 55.62 73 ILE A N 1
ATOM 628 C CA . ILE A 1 73 ? -27.185 11.853 11.036 1.00 55.62 73 ILE A CA 1
ATOM 629 C C . ILE A 1 73 ? -28.277 11.555 12.072 1.00 55.62 73 ILE A C 1
ATOM 631 O O . ILE A 1 73 ? -29.436 11.358 11.715 1.00 55.62 73 ILE A O 1
ATOM 635 N N . THR A 1 74 ? -27.932 11.535 13.361 1.00 56.75 74 THR A N 1
ATOM 636 C CA . THR A 1 74 ? -28.896 11.279 14.442 1.00 56.75 74 THR A CA 1
ATOM 637 C C . THR A 1 74 ? -29.680 12.513 14.887 1.00 56.75 74 THR A C 1
ATOM 639 O O . THR A 1 74 ? -30.691 12.362 15.565 1.00 56.75 74 THR A O 1
ATOM 642 N N . THR A 1 75 ? -29.222 13.720 14.542 1.00 56.38 75 THR A N 1
ATOM 643 C CA . THR A 1 75 ? -29.845 14.991 14.966 1.00 56.38 75 THR A CA 1
ATOM 644 C C . THR A 1 75 ? -30.693 15.659 13.884 1.00 56.38 75 THR A C 1
ATOM 646 O O . THR A 1 75 ? -31.469 16.559 14.201 1.00 56.38 75 THR A O 1
ATOM 649 N N . LEU A 1 76 ? -30.614 15.211 12.627 1.00 58.66 76 LEU A N 1
ATOM 650 C CA . LEU A 1 76 ? -31.533 15.648 11.577 1.00 58.66 76 LEU A CA 1
ATOM 651 C C . LEU A 1 76 ? -32.892 14.942 11.735 1.00 58.66 76 LEU A C 1
ATOM 653 O O . LEU A 1 76 ? -32.935 13.707 11.754 1.00 58.66 76 LEU A O 1
ATOM 657 N N . PRO A 1 77 ? -34.015 15.680 11.819 1.00 52.41 77 PRO A N 1
ATOM 658 C CA . PRO A 1 77 ? -35.329 15.064 11.757 1.00 52.41 77 PRO A CA 1
ATOM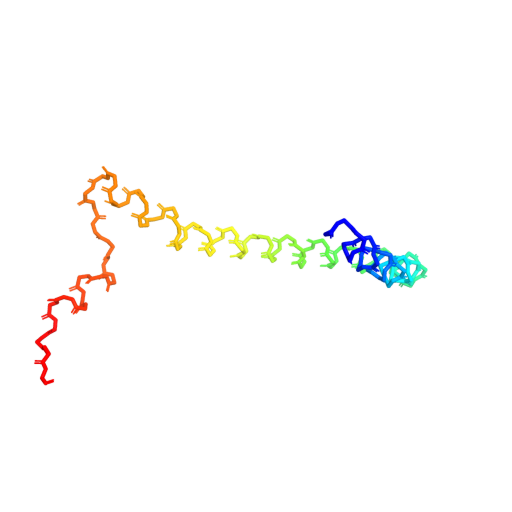 659 C C . PRO A 1 77 ? -35.473 14.390 10.391 1.00 52.41 77 PRO A C 1
ATOM 661 O O . PRO A 1 77 ? -35.322 15.032 9.349 1.00 52.41 77 PRO A O 1
ATOM 664 N N . ARG A 1 78 ? -35.742 13.080 10.392 1.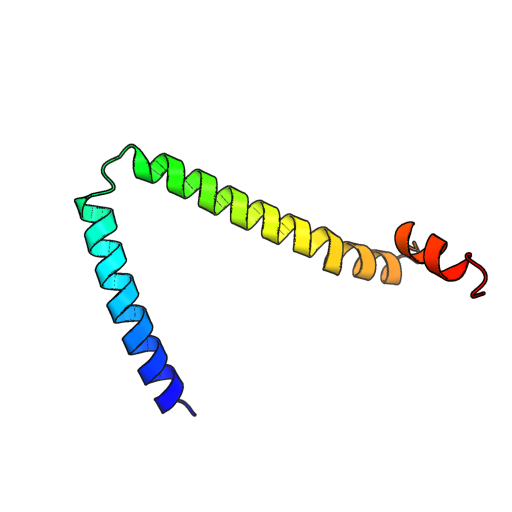00 58.91 78 ARG A N 1
ATOM 665 C CA . ARG A 1 78 ? -36.211 12.384 9.192 1.00 58.91 78 ARG A CA 1
ATOM 666 C C . ARG A 1 78 ? -37.550 13.017 8.808 1.00 58.91 78 ARG A C 1
ATOM 668 O O . ARG A 1 78 ? -38.527 12.835 9.532 1.00 58.91 78 ARG A O 1
ATOM 675 N N . SER A 1 79 ? -37.530 13.818 7.744 1.00 57.50 79 SER A N 1
ATOM 676 C CA . SER A 1 79 ? -38.733 14.285 7.044 1.00 57.50 79 SER A CA 1
ATOM 677 C C . SER A 1 79 ? -39.242 13.210 6.098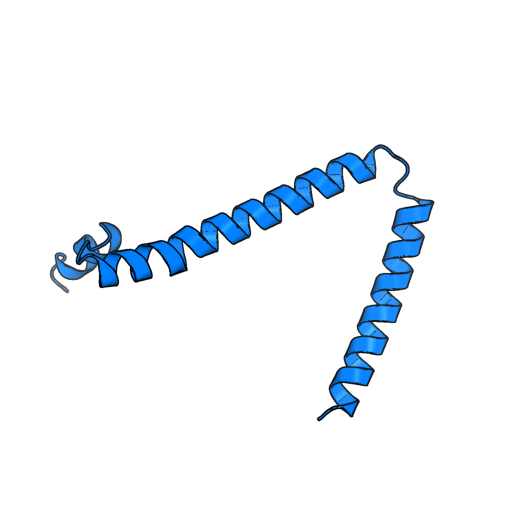 1.00 57.50 79 SER A C 1
ATOM 679 O O . SER A 1 79 ? -38.412 12.375 5.664 1.00 57.50 79 SER A O 1
#

Organism: NCBI:txid112268